Protein AF-A0A837I9V7-F1 (afdb_monomer_lite)

pLDDT: mean 83.53, std 9.56, range [58.81, 92.56]

Radius of gyration: 11.96 Å; chains: 1; bounding box: 31×20×27 Å

Sequence (86 aa):
MDCLEARDILNDLHCFTGNQKSIGNQTVLLDMEHVMVCADCKAWAKTELCPKVKAERDAGTLSEDVYMLHCMLHDSTLDPDCVAHS

Secondary structure (DSSP, 8-state):
--HHHHHHHHHHHTT-SSS-----HHHHHHHHHHHHH-HHHHHHIIIIIHHHHHHHHHTT-S-HHHHHHHHHHHHHHS-S--TTT-

Structure (mmCIF, N/CA/C/O backbone):
data_AF-A0A837I9V7-F1
#
_entry.id   AF-A0A837I9V7-F1
#
loop_
_atom_site.group_PDB
_atom_site.id
_atom_site.type_symbol
_atom_site.label_atom_id
_atom_site.label_alt_id
_atom_site.label_comp_id
_atom_site.label_asym_id
_atom_site.label_entity_id
_atom_site.label_seq_id
_atom_site.pdbx_PDB_ins_code
_atom_site.Cartn_x
_atom_site.Cartn_y
_atom_site.Cartn_z
_atom_site.occupancy
_atom_site.B_iso_or_equiv
_atom_site.auth_seq_id
_atom_site.auth_comp_id
_atom_s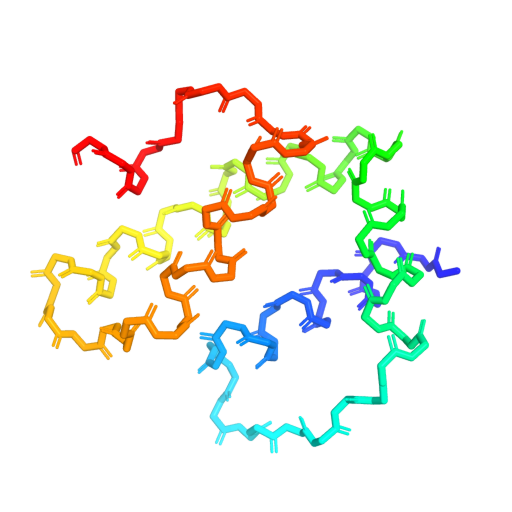ite.auth_asym_id
_atom_site.auth_atom_id
_atom_site.pdbx_PDB_model_num
ATOM 1 N N . MET A 1 1 ? 16.900 -1.446 -5.650 1.00 84.38 1 MET A N 1
ATOM 2 C CA . MET A 1 1 ? 15.763 -2.015 -4.918 1.00 84.38 1 MET A CA 1
ATOM 3 C C . MET A 1 1 ? 14.998 -2.907 -5.867 1.00 84.38 1 MET A C 1
ATOM 5 O O . MET A 1 1 ? 14.782 -2.499 -7.009 1.00 84.38 1 MET A O 1
ATOM 9 N N . ASP A 1 2 ? 14.683 -4.124 -5.439 1.00 91.75 2 ASP A N 1
ATOM 10 C CA . ASP A 1 2 ? 13.779 -5.005 -6.179 1.00 91.75 2 ASP A CA 1
ATOM 11 C C . ASP A 1 2 ? 12.323 -4.811 -5.723 1.00 91.75 2 ASP A C 1
ATOM 13 O O . ASP A 1 2 ? 12.047 -4.148 -4.723 1.00 91.75 2 ASP A O 1
ATOM 17 N N . CYS A 1 3 ? 11.373 -5.362 -6.480 1.00 92.56 3 CYS A N 1
ATOM 18 C CA . CYS A 1 3 ? 9.957 -5.161 -6.189 1.00 92.56 3 CYS A CA 1
ATOM 19 C C . CYS A 1 3 ? 9.493 -5.844 -4.899 1.00 92.56 3 CYS A C 1
ATOM 21 O O . CYS A 1 3 ? 8.477 -5.429 -4.358 1.00 92.56 3 CYS A O 1
ATOM 23 N N . LEU A 1 4 ? 10.162 -6.899 -4.425 1.00 92.06 4 LEU A N 1
ATOM 24 C CA . LEU A 1 4 ? 9.780 -7.551 -3.170 1.00 92.06 4 LEU A CA 1
ATOM 25 C C . LEU A 1 4 ? 10.190 -6.672 -1.990 1.00 92.06 4 LEU A C 1
ATOM 27 O O . LEU A 1 4 ? 9.360 -6.386 -1.135 1.00 92.06 4 LEU A O 1
ATOM 31 N N . GLU A 1 5 ? 11.421 -6.164 -2.015 1.00 91.56 5 GLU A N 1
ATOM 32 C CA . GLU A 1 5 ? 11.945 -5.225 -1.024 1.00 91.56 5 GLU A CA 1
ATOM 33 C C . GLU A 1 5 ? 11.074 -3.963 -0.927 1.00 91.56 5 GLU A C 1
ATOM 35 O O . GLU A 1 5 ? 10.689 -3.564 0.171 1.00 91.56 5 GLU A O 1
ATOM 40 N N . ALA A 1 6 ? 10.693 -3.381 -2.069 1.00 91.25 6 ALA A N 1
ATOM 41 C CA . ALA A 1 6 ? 9.828 -2.202 -2.109 1.00 91.25 6 ALA A CA 1
ATOM 42 C C . ALA A 1 6 ? 8.442 -2.457 -1.479 1.00 91.25 6 ALA A C 1
ATOM 44 O O . ALA A 1 6 ? 7.928 -1.698 -0.657 1.00 91.25 6 ALA A O 1
ATOM 45 N N . ARG A 1 7 ? 7.825 -3.594 -1.821 1.00 91.44 7 ARG A N 1
ATOM 46 C CA . ARG A 1 7 ? 6.517 -3.984 -1.269 1.00 91.44 7 ARG A CA 1
ATOM 47 C C . ARG A 1 7 ? 6.585 -4.212 0.236 1.00 91.44 7 ARG A C 1
ATOM 49 O O . ARG A 1 7 ? 5.650 -3.838 0.942 1.00 91.44 7 ARG A O 1
ATOM 56 N N . ASP A 1 8 ? 7.658 -4.821 0.724 1.00 90.38 8 ASP A N 1
ATOM 57 C CA . ASP A 1 8 ? 7.860 -5.041 2.155 1.00 90.38 8 ASP A CA 1
ATOM 58 C C . ASP A 1 8 ? 8.011 -3.707 2.897 1.00 90.38 8 ASP A C 1
ATOM 60 O O . ASP A 1 8 ? 7.329 -3.497 3.897 1.00 90.38 8 ASP A O 1
ATOM 64 N N . ILE A 1 9 ? 8.797 -2.767 2.359 1.00 89.94 9 ILE A N 1
ATOM 65 C CA . ILE A 1 9 ? 8.939 -1.411 2.914 1.00 89.94 9 ILE A CA 1
ATOM 66 C C . ILE A 1 9 ? 7.583 -0.704 2.988 1.00 89.94 9 ILE A C 1
ATOM 68 O O . ILE A 1 9 ? 7.236 -0.164 4.038 1.00 89.94 9 ILE A O 1
ATOM 72 N N . LEU A 1 10 ? 6.777 -0.749 1.922 1.00 88.31 10 LEU A N 1
ATOM 73 C CA . LEU A 1 10 ? 5.437 -0.164 1.941 1.00 88.31 10 LEU A CA 1
ATOM 74 C C . LEU A 1 10 ? 4.529 -0.817 2.992 1.00 88.31 10 LEU A C 1
ATOM 76 O O . LEU A 1 10 ? 3.823 -0.096 3.694 1.00 88.31 10 LEU A O 1
ATOM 80 N N . ASN A 1 11 ? 4.533 -2.145 3.140 1.00 89.50 11 ASN A N 1
ATOM 81 C CA . ASN A 1 11 ? 3.730 -2.803 4.180 1.00 89.50 11 ASN A CA 1
ATOM 82 C C . ASN A 1 11 ? 4.201 -2.436 5.597 1.00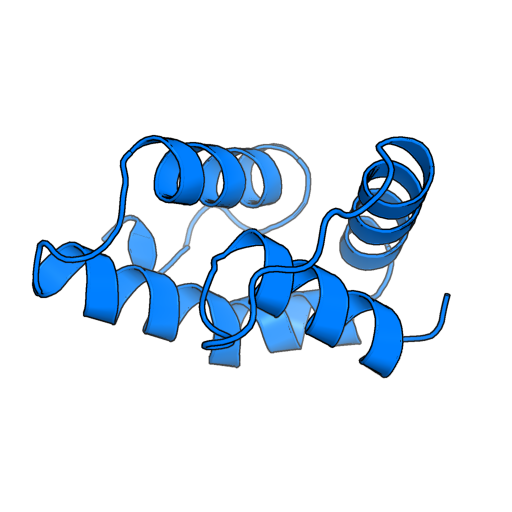 89.50 11 ASN A C 1
ATOM 84 O O . ASN A 1 11 ? 3.358 -2.214 6.468 1.00 89.50 11 ASN A O 1
ATOM 88 N N . ASP A 1 12 ? 5.515 -2.350 5.821 1.00 88.81 12 ASP A N 1
ATOM 89 C CA . ASP A 1 12 ? 6.107 -1.948 7.100 1.00 88.81 12 ASP A CA 1
ATOM 90 C C . ASP A 1 12 ? 5.712 -0.496 7.441 1.00 88.81 12 ASP A C 1
ATOM 92 O O . ASP A 1 12 ? 5.269 -0.216 8.557 1.00 88.81 12 ASP A O 1
ATOM 96 N N . LEU A 1 13 ? 5.794 0.419 6.465 1.00 85.81 13 LEU A N 1
ATOM 97 C CA . LEU A 1 13 ? 5.386 1.819 6.617 1.00 85.81 13 LEU A CA 1
ATOM 98 C C . LEU A 1 13 ? 3.885 1.972 6.900 1.00 85.81 13 LEU A C 1
ATOM 100 O O . LEU A 1 13 ? 3.491 2.807 7.713 1.00 85.81 13 LEU A O 1
ATOM 104 N N . HIS A 1 14 ? 3.046 1.140 6.277 1.00 86.38 14 HIS A N 1
ATOM 105 C CA . HIS A 1 14 ? 1.606 1.104 6.552 1.00 86.38 14 HIS A CA 1
ATOM 106 C C . HIS A 1 14 ? 1.254 0.316 7.821 1.00 86.38 14 HIS A C 1
ATOM 108 O O . HIS A 1 14 ? 0.080 0.143 8.136 1.00 86.38 14 HIS A O 1
ATOM 114 N N . CYS A 1 15 ? 2.260 -0.139 8.576 1.00 79.88 15 CYS A N 1
ATOM 115 C CA . CYS A 1 15 ? 2.095 -0.880 9.825 1.00 79.88 15 CYS A CA 1
ATOM 116 C C . CYS A 1 15 ? 1.317 -2.198 9.664 1.00 79.88 15 CYS A C 1
ATOM 118 O O . CYS A 1 15 ? 0.806 -2.742 10.640 1.00 79.88 15 CYS A O 1
ATOM 120 N N . PHE A 1 16 ? 1.239 -2.740 8.445 1.00 72.25 16 PHE A N 1
ATOM 121 C CA . PHE A 1 16 ? 0.548 -4.004 8.169 1.00 72.25 16 PHE A CA 1
ATOM 122 C C . PHE A 1 16 ? 1.351 -5.221 8.614 1.00 72.25 16 PHE A C 1
ATOM 124 O O . PHE A 1 16 ? 0.830 -6.333 8.703 1.00 72.25 16 PHE A O 1
ATOM 131 N N . THR A 1 17 ? 2.622 -5.021 8.935 1.00 63.97 17 THR A N 1
ATOM 132 C CA . THR A 1 17 ? 3.452 -6.019 9.590 1.00 63.97 17 THR A CA 1
ATOM 133 C C . THR A 1 17 ? 3.429 -5.778 11.097 1.00 63.97 17 THR A C 1
ATOM 135 O O . THR A 1 17 ? 3.803 -4.701 11.556 1.00 63.97 17 THR A O 1
ATOM 138 N N . GLY A 1 18 ? 3.078 -6.792 11.894 1.00 58.81 18 GLY A N 1
ATOM 139 C CA . GLY A 1 18 ? 3.052 -6.701 13.366 1.00 58.81 18 GLY A CA 1
ATOM 140 C C . GLY A 1 18 ? 4.401 -6.388 14.042 1.00 58.81 18 GLY A C 1
ATOM 141 O O . GLY A 1 18 ? 4.457 -6.277 15.261 1.00 58.81 18 GLY A O 1
ATOM 142 N N . ASN A 1 19 ? 5.474 -6.232 13.260 1.00 61.59 19 ASN A N 1
ATOM 143 C CA . ASN A 1 19 ? 6.796 -5.798 13.690 1.00 61.59 19 ASN A CA 1
ATOM 144 C C . ASN A 1 19 ? 7.168 -4.503 12.953 1.00 61.59 19 ASN A C 1
ATOM 146 O O . ASN A 1 19 ? 7.865 -4.559 11.942 1.00 61.59 19 ASN A O 1
ATOM 150 N N . GLN A 1 20 ? 6.723 -3.347 13.450 1.00 62.56 20 GLN A N 1
ATOM 151 C CA . GLN A 1 20 ? 7.192 -2.056 12.941 1.00 62.56 20 GLN A CA 1
ATOM 152 C C . GLN A 1 20 ? 8.721 -1.988 13.034 1.00 62.56 20 GLN A C 1
ATOM 154 O O . GLN A 1 20 ? 9.299 -2.043 14.123 1.00 62.56 20 GLN A O 1
ATOM 159 N N . LYS A 1 21 ? 9.383 -1.860 11.885 1.00 70.50 21 LYS A N 1
ATOM 160 C CA . LYS A 1 21 ? 10.816 -1.584 11.813 1.00 70.50 21 LYS A CA 1
ATOM 161 C C . LYS A 1 21 ? 11.030 -0.090 11.634 1.00 70.50 21 LYS A C 1
ATOM 163 O O . LYS A 1 21 ? 10.294 0.573 10.911 1.00 70.50 21 LYS A O 1
ATOM 168 N N . SER A 1 22 ? 12.077 0.434 12.264 1.00 77.44 22 SER A N 1
ATOM 169 C CA . SER A 1 22 ? 12.565 1.769 11.926 1.00 77.44 22 SER A CA 1
ATOM 170 C C . SER A 1 22 ? 13.210 1.710 10.541 1.00 77.44 22 SER A C 1
ATOM 172 O O . SER A 1 22 ? 14.218 1.024 10.358 1.00 77.44 22 SER A O 1
ATOM 174 N N . ILE A 1 23 ? 12.608 2.391 9.567 1.00 82.12 23 ILE A N 1
ATOM 175 C CA . ILE A 1 23 ? 13.113 2.492 8.195 1.00 82.12 23 ILE A CA 1
ATOM 176 C C . ILE A 1 23 ? 13.790 3.853 8.050 1.00 82.12 23 ILE A C 1
ATOM 178 O O . ILE A 1 23 ? 13.219 4.887 8.391 1.00 82.12 23 ILE A O 1
ATOM 182 N N . GLY A 1 24 ? 15.030 3.867 7.561 1.00 84.62 24 GLY A N 1
ATOM 183 C CA . GLY A 1 24 ? 15.756 5.116 7.340 1.00 84.62 24 GLY A CA 1
ATOM 184 C C . GLY A 1 24 ? 15.133 5.946 6.215 1.00 84.62 24 GLY A C 1
ATOM 185 O O . GLY A 1 24 ? 14.732 5.402 5.189 1.00 84.62 24 GLY A O 1
ATOM 186 N N . ASN A 1 25 ? 15.131 7.274 6.360 1.00 83.94 25 ASN A N 1
ATOM 187 C CA . ASN A 1 25 ? 14.535 8.197 5.382 1.00 83.94 25 ASN A CA 1
ATOM 188 C C . ASN A 1 25 ? 15.047 7.988 3.945 1.00 83.94 25 ASN A C 1
ATOM 190 O O . ASN A 1 25 ? 14.281 8.101 2.994 1.00 83.94 25 ASN A O 1
ATOM 194 N N . GLN A 1 26 ? 16.331 7.657 3.770 1.00 88.81 26 GLN A N 1
ATOM 195 C CA . GLN A 1 26 ? 16.900 7.386 2.446 1.00 88.81 26 GLN A CA 1
ATOM 196 C C . GLN A 1 26 ? 16.277 6.143 1.790 1.00 88.81 26 GLN A C 1
ATOM 198 O O . GLN A 1 26 ? 16.049 6.136 0.585 1.00 88.81 26 GLN A O 1
ATOM 203 N N . THR A 1 27 ? 15.979 5.109 2.576 1.00 88.44 27 THR A N 1
ATOM 204 C CA . THR A 1 27 ? 15.331 3.886 2.093 1.00 88.44 27 THR A CA 1
ATOM 205 C C . THR A 1 27 ? 13.893 4.162 1.666 1.00 88.44 27 THR A C 1
ATOM 207 O O . THR A 1 27 ? 13.487 3.684 0.614 1.00 88.44 27 THR A O 1
ATOM 210 N N . VAL A 1 28 ? 13.160 4.990 2.420 1.00 85.50 28 VAL A N 1
ATOM 211 C CA . VAL A 1 28 ? 11.797 5.420 2.055 1.00 85.50 28 VAL A CA 1
ATOM 212 C C . VAL A 1 28 ? 11.791 6.185 0.732 1.00 85.50 28 VAL A C 1
ATOM 214 O O . VAL A 1 28 ? 10.946 5.932 -0.119 1.00 85.50 28 VAL A O 1
ATOM 217 N N . LEU A 1 29 ? 12.749 7.093 0.526 1.00 85.19 29 LEU A N 1
ATOM 218 C CA . LEU A 1 29 ? 12.852 7.843 -0.729 1.00 85.19 29 LEU A CA 1
ATOM 219 C C . LEU A 1 29 ? 13.118 6.921 -1.926 1.00 85.19 29 LEU A C 1
ATOM 221 O O . LEU A 1 29 ? 12.441 7.041 -2.943 1.00 85.19 29 LEU A O 1
ATOM 225 N N . LEU A 1 30 ? 14.056 5.979 -1.792 1.00 88.62 30 LEU A N 1
ATOM 226 C CA . LEU A 1 30 ? 14.370 5.009 -2.847 1.00 88.62 30 LEU A CA 1
ATOM 227 C C . LEU A 1 30 ? 13.195 4.069 -3.151 1.00 88.62 30 LEU A C 1
ATOM 229 O O . LEU A 1 30 ? 12.986 3.708 -4.310 1.00 88.62 30 LEU A O 1
ATOM 233 N N . ASP A 1 31 ? 12.440 3.679 -2.124 1.00 89.94 31 ASP A N 1
ATOM 234 C CA . ASP A 1 31 ? 11.218 2.890 -2.270 1.00 89.94 31 ASP A CA 1
ATOM 235 C C . ASP A 1 31 ? 10.147 3.656 -3.044 1.00 89.94 31 ASP A C 1
ATOM 237 O O . ASP A 1 31 ? 9.674 3.186 -4.082 1.00 89.94 31 ASP A O 1
ATOM 241 N N . MET A 1 32 ? 9.846 4.886 -2.619 1.00 85.62 32 MET A N 1
ATOM 242 C CA . MET A 1 32 ? 8.897 5.740 -3.325 1.00 85.62 32 MET A CA 1
ATOM 243 C C . MET A 1 32 ? 9.314 5.942 -4.783 1.00 85.62 32 MET A C 1
ATOM 245 O O . MET A 1 32 ? 8.500 5.701 -5.671 1.00 85.62 32 MET A O 1
ATOM 249 N N . GLU A 1 33 ? 10.580 6.283 -5.053 1.00 87.94 33 GLU A N 1
ATOM 250 C CA . GLU A 1 33 ? 11.134 6.396 -6.411 1.00 87.94 33 GLU A CA 1
ATOM 251 C C . GLU A 1 33 ? 10.902 5.133 -7.248 1.00 87.94 33 GLU A C 1
ATOM 253 O O . GLU A 1 33 ? 10.450 5.221 -8.394 1.00 87.94 33 GLU A O 1
ATOM 258 N N . HIS A 1 34 ? 11.159 3.955 -6.675 1.00 89.81 34 HIS A N 1
ATOM 259 C CA . HIS A 1 34 ? 10.949 2.681 -7.353 1.00 89.81 34 HIS A CA 1
ATOM 260 C C . HIS A 1 34 ? 9.468 2.440 -7.670 1.00 89.81 34 HIS A C 1
ATOM 262 O O . HIS A 1 34 ? 9.127 2.078 -8.799 1.00 89.81 34 HIS A O 1
ATOM 268 N N . VAL A 1 35 ? 8.574 2.686 -6.711 1.00 86.62 35 VAL A N 1
ATOM 269 C CA . VAL A 1 35 ? 7.125 2.523 -6.887 1.00 86.62 35 VAL A CA 1
ATOM 270 C C . VAL A 1 35 ? 6.588 3.489 -7.952 1.00 86.62 35 VAL A C 1
ATOM 272 O O . VAL A 1 35 ? 5.709 3.104 -8.728 1.00 86.62 35 VAL A O 1
ATOM 275 N N . MET A 1 36 ? 7.161 4.696 -8.099 1.00 83.00 36 MET A N 1
ATOM 276 C CA . MET A 1 36 ? 6.736 5.642 -9.147 1.00 83.00 36 MET A CA 1
ATOM 277 C C . MET A 1 36 ? 7.044 5.172 -10.567 1.00 83.00 36 MET A C 1
ATOM 279 O O . MET A 1 36 ? 6.355 5.585 -11.503 1.00 83.00 36 MET A O 1
ATOM 283 N N . VAL A 1 37 ? 8.087 4.368 -10.766 1.00 85.75 37 VAL A N 1
ATOM 284 C CA . VAL A 1 37 ? 8.551 3.992 -12.113 1.00 85.75 37 VAL A CA 1
ATOM 285 C C . VAL A 1 37 ? 8.268 2.531 -12.451 1.00 85.75 37 VAL A C 1
ATOM 287 O O . VAL A 1 37 ? 8.189 2.179 -13.627 1.00 85.75 37 VAL A O 1
ATOM 290 N N . CYS A 1 38 ? 8.066 1.679 -11.445 1.00 90.50 38 CYS A N 1
ATOM 291 C CA . CYS A 1 38 ? 7.842 0.253 -11.627 1.00 90.50 38 CYS A CA 1
ATOM 292 C C . CYS A 1 38 ? 6.353 -0.081 -11.802 1.00 90.50 38 CYS A C 1
ATOM 294 O O . CYS A 1 38 ? 5.559 0.017 -10.864 1.00 90.50 38 CYS A O 1
ATOM 296 N N . ALA A 1 39 ? 5.974 -0.543 -12.998 1.00 89.00 39 ALA A N 1
ATOM 297 C CA . ALA A 1 39 ? 4.597 -0.931 -13.312 1.00 89.00 39 ALA A CA 1
ATOM 298 C C . ALA A 1 39 ? 4.062 -2.042 -12.387 1.00 89.00 39 ALA A C 1
ATOM 300 O O . ALA A 1 39 ? 2.911 -1.977 -11.957 1.00 89.00 39 ALA A O 1
ATOM 301 N N . ASP A 1 40 ? 4.905 -3.010 -12.018 1.00 91.00 40 ASP A N 1
ATOM 302 C CA . ASP A 1 40 ? 4.512 -4.128 -11.154 1.00 91.00 40 ASP A CA 1
ATOM 303 C C . ASP A 1 40 ? 4.247 -3.684 -9.712 1.00 91.00 40 ASP A C 1
ATOM 305 O O . ASP A 1 40 ? 3.356 -4.220 -9.051 1.00 91.00 40 ASP A O 1
ATOM 309 N N . CYS A 1 41 ? 5.002 -2.706 -9.205 1.00 90.50 41 CYS A N 1
ATOM 310 C CA . CYS A 1 41 ? 4.756 -2.130 -7.883 1.00 90.50 41 CYS A CA 1
ATOM 311 C C . CYS A 1 41 ? 3.486 -1.281 -7.882 1.00 90.50 41 CYS A C 1
ATOM 313 O O . CYS A 1 41 ? 2.717 -1.351 -6.927 1.00 90.50 41 CYS A O 1
ATOM 315 N N . LYS A 1 42 ? 3.205 -0.559 -8.974 1.00 87.69 42 LYS A N 1
ATOM 316 C CA . LYS A 1 42 ? 1.947 0.186 -9.118 1.00 87.69 42 LYS A CA 1
ATOM 317 C C . LYS A 1 42 ? 0.728 -0.719 -9.175 1.00 87.69 42 LYS A C 1
ATOM 319 O O . LYS A 1 42 ? -0.264 -0.457 -8.499 1.00 87.69 42 LYS A O 1
ATOM 324 N N . ALA A 1 43 ? 0.799 -1.775 -9.983 1.00 88.44 43 ALA A N 1
ATOM 325 C CA . ALA A 1 43 ? -0.269 -2.760 -10.085 1.00 88.44 43 ALA A CA 1
ATOM 326 C C . ALA A 1 43 ? -0.520 -3.410 -8.722 1.00 88.44 43 ALA A C 1
ATOM 328 O O . ALA A 1 43 ? -1.653 -3.412 -8.251 1.00 88.44 43 ALA A O 1
ATOM 329 N N . TRP A 1 44 ? 0.548 -3.851 -8.051 1.00 91.06 44 TRP A N 1
ATOM 330 C CA . TRP A 1 44 ? 0.464 -4.406 -6.705 1.00 91.06 44 TRP A CA 1
ATOM 331 C C . TRP A 1 44 ? -0.144 -3.423 -5.698 1.00 91.06 44 TRP A C 1
ATOM 333 O O . TRP A 1 44 ? -1.031 -3.804 -4.940 1.00 91.06 44 TRP A O 1
ATOM 343 N N . ALA A 1 45 ? 0.274 -2.153 -5.696 1.00 88.94 45 ALA A N 1
ATOM 344 C CA . ALA A 1 45 ? -0.268 -1.165 -4.770 1.00 88.94 45 ALA A CA 1
ATOM 345 C C . ALA A 1 45 ? -1.787 -1.020 -4.950 1.00 88.94 45 ALA A C 1
ATOM 347 O O . ALA A 1 45 ? -2.527 -1.019 -3.970 1.00 88.94 45 ALA A O 1
ATOM 348 N N . LYS A 1 46 ? -2.274 -1.000 -6.196 1.00 86.56 46 LYS A N 1
ATOM 349 C CA . LYS A 1 46 ? -3.714 -0.958 -6.491 1.00 86.56 46 LYS A CA 1
ATOM 350 C C . LYS A 1 46 ? -4.458 -2.222 -6.053 1.00 86.56 46 LYS A C 1
ATOM 352 O O . LYS A 1 46 ? -5.568 -2.113 -5.542 1.00 86.56 46 LYS A O 1
ATOM 357 N N . THR A 1 47 ? -3.884 -3.406 -6.268 1.00 89.56 47 THR A N 1
ATOM 358 C CA . THR A 1 47 ? -4.578 -4.683 -6.025 1.00 89.56 47 THR A CA 1
ATOM 359 C C . THR A 1 47 ? -4.470 -5.184 -4.590 1.00 89.56 47 THR A C 1
ATOM 361 O O . THR A 1 47 ? -5.349 -5.910 -4.146 1.00 89.56 47 THR A O 1
ATOM 364 N N . GLU A 1 48 ? -3.414 -4.814 -3.867 1.00 91.12 48 GLU A N 1
ATOM 365 C CA . GLU A 1 48 ? -3.092 -5.369 -2.547 1.00 91.12 48 GLU A CA 1
ATOM 366 C C . GLU A 1 48 ? -3.031 -4.291 -1.462 1.00 91.12 48 GLU A C 1
ATOM 368 O O . GLU A 1 48 ? -3.617 -4.463 -0.396 1.00 91.12 48 GLU A O 1
ATOM 373 N N . LEU A 1 49 ? -2.347 -3.169 -1.709 1.00 90.06 49 LEU A N 1
ATOM 374 C CA . LEU A 1 49 ? -2.160 -2.132 -0.689 1.00 90.06 49 LEU A CA 1
ATOM 375 C C . LEU A 1 49 ? -3.439 -1.312 -0.472 1.00 90.06 49 LEU A C 1
ATOM 377 O O . LEU A 1 49 ? -3.904 -1.194 0.660 1.00 90.06 49 LEU A O 1
ATOM 381 N N . CYS A 1 50 ? -4.034 -0.784 -1.545 1.00 90.62 50 CYS A N 1
ATOM 382 C CA . CYS A 1 50 ? -5.228 0.064 -1.467 1.00 90.62 50 CYS A CA 1
ATOM 383 C C . CYS A 1 50 ? -6.413 -0.645 -0.779 1.00 90.62 50 CYS A C 1
ATOM 385 O O . CYS A 1 50 ? -7.035 -0.035 0.093 1.00 90.62 50 CYS A O 1
ATOM 387 N N . PRO A 1 51 ? -6.726 -1.927 -1.074 1.00 91.50 51 PRO A N 1
ATOM 388 C CA . PRO A 1 51 ? -7.791 -2.639 -0.368 1.0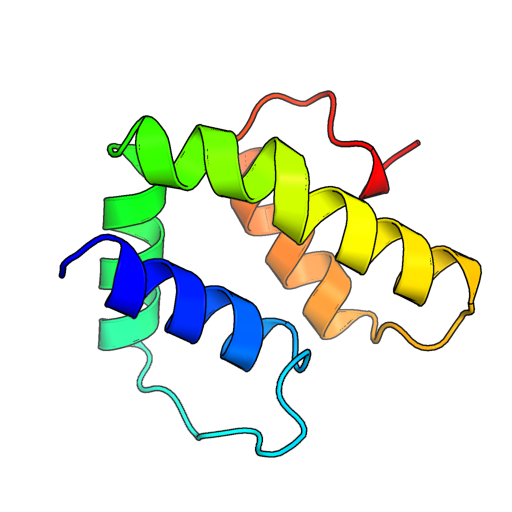0 91.50 51 PRO A CA 1
ATOM 389 C C . PRO A 1 51 ? -7.509 -2.848 1.124 1.00 91.50 51 PRO A C 1
ATOM 391 O O . PRO A 1 51 ? -8.440 -2.764 1.921 1.00 91.50 51 PRO A O 1
ATOM 394 N N . LYS A 1 52 ? -6.248 -3.077 1.525 1.00 91.56 52 LYS A N 1
ATOM 395 C CA . LYS A 1 52 ? -5.872 -3.174 2.948 1.00 91.56 52 LYS A CA 1
ATOM 396 C C . LYS A 1 52 ? -6.074 -1.845 3.665 1.00 91.56 52 LYS A C 1
ATOM 398 O O . LYS A 1 52 ? -6.699 -1.816 4.718 1.00 91.56 52 LYS A O 1
ATOM 403 N N . VAL A 1 53 ? -5.609 -0.746 3.064 1.00 91.44 53 VAL A N 1
ATOM 404 C CA . VAL A 1 53 ? -5.813 0.605 3.611 1.00 91.44 53 VAL A CA 1
ATOM 405 C C . VAL A 1 53 ? -7.305 0.894 3.759 1.00 91.44 53 VAL A C 1
ATOM 407 O O . VAL A 1 53 ? -7.725 1.366 4.812 1.00 91.44 53 VAL A O 1
ATOM 410 N N . LYS A 1 54 ? -8.123 0.552 2.750 1.00 91.00 54 LYS A N 1
ATOM 411 C CA . LYS A 1 54 ? -9.581 0.681 2.842 1.00 91.00 54 LYS A CA 1
ATOM 412 C C . LYS A 1 54 ? -10.147 -0.128 4.010 1.00 91.00 54 LYS A C 1
ATOM 414 O O . LYS A 1 54 ? -10.904 0.422 4.798 1.00 91.00 54 LYS A O 1
ATOM 419 N N . ALA A 1 55 ? -9.790 -1.406 4.124 1.00 91.81 55 ALA A N 1
ATOM 420 C CA . ALA A 1 55 ? -10.320 -2.285 5.162 1.00 91.81 55 ALA A CA 1
ATOM 421 C C . ALA A 1 55 ? -10.018 -1.760 6.576 1.00 91.81 55 ALA A C 1
ATOM 423 O O . ALA A 1 55 ? -10.919 -1.699 7.408 1.00 91.81 55 ALA A O 1
ATOM 424 N N . GLU A 1 56 ? -8.784 -1.321 6.828 1.00 90.88 56 GLU A N 1
ATOM 425 C CA . GLU A 1 56 ? -8.380 -0.751 8.120 1.00 90.88 56 GLU A CA 1
ATOM 426 C C . GLU A 1 56 ? -9.012 0.631 8.370 1.00 90.88 56 GLU A C 1
ATOM 428 O O . GLU A 1 56 ? -9.371 0.967 9.500 1.00 90.88 56 GLU A O 1
ATOM 433 N N . ARG A 1 57 ? -9.198 1.445 7.320 1.00 89.50 57 ARG A N 1
ATOM 434 C CA . ARG A 1 57 ? -9.911 2.729 7.413 1.00 89.50 57 ARG A CA 1
ATOM 435 C C . ARG A 1 57 ? -11.381 2.516 7.773 1.00 89.50 57 ARG A C 1
ATOM 437 O O . ARG A 1 57 ? -11.875 3.152 8.699 1.00 89.50 57 ARG A O 1
ATOM 444 N N . ASP A 1 58 ? -12.057 1.611 7.071 1.00 91.12 58 ASP A N 1
ATOM 445 C CA . ASP A 1 58 ? -13.463 1.265 7.297 1.00 91.12 58 ASP A CA 1
ATOM 446 C C . ASP A 1 58 ? -13.659 0.624 8.688 1.00 91.12 58 ASP A C 1
ATOM 448 O O . ASP A 1 58 ? -14.692 0.831 9.327 1.00 91.12 58 ASP A O 1
ATOM 452 N N . ALA A 1 59 ? -12.656 -0.107 9.191 1.00 91.31 59 ALA A N 1
ATOM 453 C CA . ALA A 1 59 ? -12.632 -0.668 10.544 1.00 91.31 59 ALA A CA 1
ATOM 454 C C . ALA A 1 59 ? -12.280 0.356 11.645 1.00 91.31 59 ALA A C 1
ATOM 456 O O . ALA A 1 59 ? -12.418 0.046 12.830 1.00 91.31 59 ALA A O 1
ATOM 457 N N . GLY A 1 60 ? -11.837 1.565 11.282 1.00 89.00 60 GLY A N 1
ATOM 458 C CA . GLY A 1 60 ? -11.412 2.603 12.227 1.00 89.00 60 GLY A CA 1
ATOM 459 C C . GLY A 1 60 ? -10.100 2.292 12.958 1.00 89.00 60 GLY A C 1
ATOM 460 O O . GLY A 1 60 ? -9.834 2.870 14.010 1.00 89.00 60 GLY A O 1
ATOM 461 N N . THR A 1 61 ? -9.298 1.366 12.432 1.00 89.06 61 THR A N 1
ATOM 462 C CA . THR A 1 61 ? -8.019 0.911 13.004 1.00 89.06 61 THR A CA 1
ATOM 463 C C . THR A 1 61 ? -6.808 1.570 12.345 1.00 89.06 61 THR A C 1
ATOM 465 O O . THR A 1 61 ? -5.713 1.545 12.908 1.00 89.06 61 THR A O 1
ATOM 468 N N . LEU A 1 62 ? -6.995 2.202 11.183 1.00 87.25 62 LEU A N 1
ATOM 469 C CA . LEU A 1 62 ? -5.950 2.944 10.485 1.00 87.25 62 LEU A CA 1
ATOM 470 C C . LEU A 1 62 ? -5.660 4.287 11.173 1.00 87.25 62 LEU A C 1
ATOM 472 O O . LEU A 1 62 ? -6.570 5.087 11.393 1.00 87.25 62 LEU A O 1
ATOM 476 N N . SER A 1 63 ? -4.388 4.569 11.465 1.00 87.75 63 SER A N 1
ATOM 477 C CA . SER A 1 63 ? -3.986 5.884 11.972 1.00 87.75 63 SER A CA 1
ATOM 478 C C . SER A 1 63 ? -4.012 6.949 10.871 1.00 87.75 63 SER A C 1
ATOM 480 O O . SER A 1 63 ? -3.802 6.661 9.690 1.00 87.75 63 SER A O 1
ATOM 482 N N . GLU A 1 64 ? -4.233 8.203 11.269 1.00 86.88 64 GLU A N 1
ATOM 483 C CA . GLU A 1 64 ? -4.234 9.347 10.350 1.00 86.88 64 GLU A CA 1
ATOM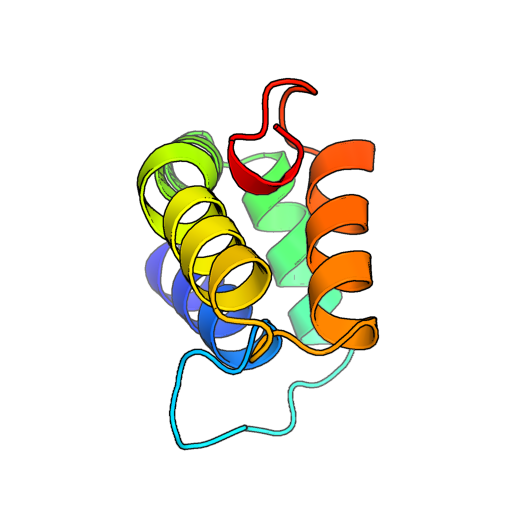 484 C C . GLU A 1 64 ? -2.882 9.514 9.644 1.00 86.88 64 GLU A C 1
ATOM 486 O O . GLU A 1 64 ? -2.847 9.728 8.435 1.00 86.88 64 GLU A O 1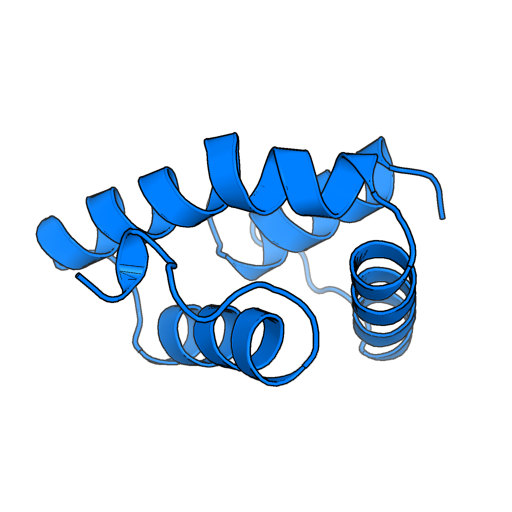
ATOM 491 N N . ASP A 1 65 ? -1.773 9.309 10.360 1.00 85.38 65 ASP A N 1
ATOM 492 C CA . ASP A 1 65 ? -0.423 9.380 9.791 1.00 85.38 65 ASP A CA 1
ATOM 493 C C . ASP A 1 65 ? -0.201 8.343 8.679 1.00 85.38 65 ASP A C 1
ATOM 495 O O . ASP A 1 65 ? 0.356 8.663 7.627 1.00 85.38 65 ASP A O 1
ATOM 499 N N . VAL A 1 66 ? -0.677 7.106 8.874 1.00 85.50 66 VAL A N 1
ATOM 500 C CA . VAL A 1 66 ? -0.580 6.053 7.851 1.00 85.50 66 VAL A CA 1
ATOM 501 C C . VAL A 1 66 ? -1.477 6.377 6.658 1.00 85.50 66 VAL A C 1
ATOM 503 O O . VAL A 1 66 ? -1.076 6.175 5.511 1.00 85.50 66 VAL A O 1
ATOM 506 N N . TYR A 1 67 ? -2.674 6.915 6.901 1.00 87.50 67 TYR A N 1
ATOM 507 C CA . TYR A 1 67 ? -3.562 7.341 5.824 1.00 87.50 67 TYR A CA 1
ATOM 508 C C . TYR A 1 67 ? -2.959 8.490 5.005 1.00 87.50 67 TYR A C 1
ATOM 510 O O . TYR A 1 67 ? -2.984 8.446 3.778 1.00 87.50 67 TYR A O 1
ATOM 518 N N . MET A 1 68 ? -2.347 9.485 5.653 1.00 86.75 68 MET A N 1
ATOM 519 C CA . MET A 1 68 ? -1.647 10.568 4.958 1.00 86.75 68 MET A CA 1
ATOM 520 C C . MET A 1 68 ? -0.487 10.047 4.111 1.00 86.75 68 MET A C 1
ATOM 522 O O . MET A 1 68 ? -0.341 10.464 2.963 1.00 86.75 68 MET A O 1
ATOM 526 N N . LEU A 1 69 ? 0.307 9.109 4.637 1.00 84.25 69 LEU A N 1
ATOM 527 C CA . LEU A 1 69 ? 1.383 8.482 3.873 1.00 84.25 69 LEU A CA 1
ATOM 528 C C . LEU A 1 69 ? 0.847 7.780 2.617 1.00 84.25 69 LEU A C 1
ATOM 530 O O . LEU A 1 69 ? 1.421 7.919 1.535 1.00 84.25 69 LEU A O 1
ATOM 534 N N . HIS A 1 70 ? -0.269 7.062 2.753 1.00 88.00 70 HIS A N 1
ATOM 535 C CA . HIS A 1 70 ? -0.941 6.429 1.626 1.00 88.00 70 HIS A CA 1
ATOM 536 C C . HIS A 1 70 ? -1.384 7.463 0.579 1.00 88.00 70 HIS A C 1
ATOM 538 O O . HIS A 1 70 ? -1.081 7.309 -0.604 1.00 88.00 70 HIS A O 1
ATOM 544 N N . CYS A 1 71 ? -2.025 8.557 1.001 1.00 85.62 71 CYS A N 1
ATOM 545 C CA . CYS A 1 71 ? -2.437 9.642 0.107 1.00 85.62 71 CYS A CA 1
ATOM 546 C C . CYS A 1 71 ? -1.248 10.262 -0.641 1.00 85.62 71 CYS A C 1
ATOM 548 O O . CYS A 1 71 ? -1.334 10.482 -1.847 1.00 85.62 71 CYS A O 1
ATOM 550 N N . MET A 1 72 ? -0.114 10.483 0.035 1.00 83.56 72 MET A N 1
ATOM 551 C CA . MET A 1 72 ? 1.095 11.031 -0.595 1.00 83.56 72 MET A CA 1
ATOM 552 C C . MET A 1 72 ? 1.630 10.136 -1.716 1.00 83.56 72 MET A C 1
ATOM 554 O O . MET A 1 72 ? 2.123 10.648 -2.724 1.00 83.56 72 MET A O 1
ATOM 558 N N . LEU A 1 73 ? 1.512 8.811 -1.573 1.00 82.75 73 LEU A N 1
ATOM 559 C CA . LEU A 1 73 ? 1.856 7.872 -2.637 1.00 82.75 73 LEU A CA 1
ATOM 560 C C . LEU A 1 73 ? 0.954 8.096 -3.861 1.00 82.75 73 LEU A C 1
ATOM 562 O O . LEU A 1 73 ? 1.444 8.161 -4.985 1.00 82.75 73 LEU A O 1
ATOM 566 N N . HIS A 1 74 ? -0.349 8.289 -3.662 1.00 80.75 74 HIS A N 1
ATOM 567 C CA . HIS A 1 74 ? -1.290 8.554 -4.752 1.00 80.75 74 HIS A CA 1
ATOM 568 C C . HIS A 1 74 ? -1.078 9.910 -5.430 1.00 80.75 74 HIS A C 1
ATOM 570 O O . HIS A 1 74 ? -0.955 9.949 -6.653 1.00 80.75 74 HIS A O 1
ATOM 576 N N . ASP A 1 75 ? -0.901 10.987 -4.663 1.00 71.25 75 ASP A N 1
ATOM 577 C CA . ASP A 1 75 ? -0.668 12.338 -5.201 1.00 71.25 75 ASP A CA 1
ATOM 578 C C . ASP A 1 75 ? 0.552 12.415 -6.131 1.00 71.25 75 ASP A C 1
ATOM 580 O O . ASP A 1 75 ? 0.603 13.238 -7.047 1.00 71.25 75 ASP A O 1
ATOM 584 N N . SER A 1 76 ? 1.545 11.552 -5.903 1.00 61.72 76 SER A N 1
ATOM 585 C CA . SER A 1 76 ? 2.811 11.556 -6.635 1.00 61.72 76 SER A CA 1
ATOM 586 C C . SER A 1 76 ? 2.957 10.429 -7.667 1.00 61.72 76 SER A C 1
ATOM 588 O O . SER A 1 76 ? 3.795 10.553 -8.563 1.00 61.72 76 SER A O 1
ATOM 590 N N . THR A 1 77 ? 2.183 9.331 -7.589 1.00 61.09 77 THR A N 1
ATOM 591 C CA . THR A 1 77 ? 2.520 8.102 -8.349 1.00 61.09 77 THR A CA 1
ATOM 592 C C . THR A 1 77 ? 1.380 7.214 -8.837 1.00 61.09 77 THR A C 1
ATOM 594 O O . THR A 1 77 ? 1.582 6.473 -9.813 1.00 61.09 77 THR A O 1
ATOM 597 N N . LEU A 1 78 ? 0.215 7.244 -8.189 1.00 59.44 78 LEU A N 1
ATOM 598 C CA . LEU A 1 78 ? -0.871 6.293 -8.419 1.00 59.44 78 LEU A CA 1
ATOM 599 C C . LEU A 1 78 ? -2.165 7.048 -8.715 1.00 59.44 78 LEU A C 1
ATOM 601 O O . LEU A 1 78 ? -2.603 7.855 -7.910 1.00 59.44 78 LEU A O 1
ATOM 605 N N . ASP A 1 79 ? -2.751 6.729 -9.870 1.00 62.34 79 ASP A N 1
ATOM 606 C CA . ASP A 1 79 ? -4.129 7.012 -10.308 1.00 62.34 79 ASP A CA 1
ATOM 607 C C . ASP A 1 79 ? -5.080 7.509 -9.191 1.00 62.34 79 ASP A C 1
ATOM 609 O O . ASP A 1 79 ? -5.160 6.849 -8.147 1.00 62.34 79 ASP A O 1
ATOM 613 N N . PRO A 1 80 ? -5.852 8.592 -9.407 1.00 61.31 80 PRO A N 1
ATOM 614 C CA . PRO A 1 80 ? -6.771 9.143 -8.403 1.00 61.31 80 PRO A CA 1
ATOM 615 C C . PRO A 1 80 ? -7.865 8.165 -7.935 1.00 61.31 80 PRO A C 1
ATOM 617 O O . PRO A 1 80 ? -8.458 8.377 -6.877 1.00 61.31 80 PRO A O 1
ATOM 620 N N . ASP A 1 81 ? -8.096 7.072 -8.667 1.00 65.31 81 ASP A N 1
ATOM 621 C CA . ASP A 1 81 ? -9.120 6.053 -8.400 1.00 65.31 81 ASP A CA 1
ATOM 622 C C . ASP A 1 81 ? -8.699 5.022 -7.327 1.00 65.31 81 ASP A C 1
ATOM 624 O O . ASP A 1 81 ? -8.879 3.809 -7.481 1.00 65.31 81 ASP A O 1
ATOM 628 N N . CYS A 1 82 ? -8.105 5.479 -6.224 1.00 79.69 82 CYS A N 1
ATOM 629 C CA . CYS A 1 82 ? -7.786 4.604 -5.099 1.00 79.69 82 CYS A CA 1
ATOM 630 C C . CYS A 1 82 ? -9.059 4.159 -4.367 1.00 79.69 82 CYS A C 1
ATOM 632 O O . CYS A 1 82 ? -9.803 4.990 -3.846 1.00 79.69 82 CYS A O 1
ATOM 634 N N . VAL A 1 83 ? -9.265 2.844 -4.220 1.00 79.12 83 VAL A N 1
ATOM 635 C CA . VAL A 1 83 ? -10.398 2.307 -3.440 1.00 79.12 83 VAL A CA 1
ATOM 636 C C . VAL A 1 83 ? -10.376 2.754 -1.975 1.00 79.12 83 VAL A C 1
ATOM 638 O O . VAL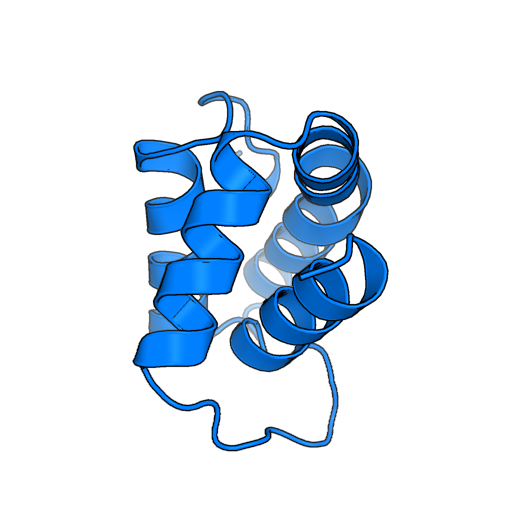 A 1 83 ? -11.425 2.843 -1.347 1.00 79.12 83 VAL A O 1
ATOM 641 N N . ALA A 1 84 ? -9.209 3.083 -1.415 1.00 70.88 84 ALA A N 1
ATOM 642 C CA . ALA A 1 84 ? -9.118 3.608 -0.054 1.00 70.88 84 ALA A CA 1
ATOM 643 C C . ALA A 1 84 ? -9.710 5.018 0.089 1.00 70.88 84 ALA A C 1
ATOM 645 O O . ALA A 1 84 ? -10.013 5.420 1.211 1.00 70.88 84 ALA A O 1
ATOM 646 N N . HIS A 1 85 ? -9.885 5.762 -1.011 1.00 74.44 85 HIS A N 1
ATOM 647 C CA . HIS A 1 85 ? -10.470 7.106 -1.011 1.00 74.44 85 HIS A CA 1
ATOM 648 C C . HIS A 1 85 ? -12.000 7.096 -1.175 1.00 74.44 85 HIS A C 1
ATOM 650 O O . HIS A 1 85 ? -12.640 8.077 -0.793 1.00 74.44 85 HIS A O 1
ATOM 656 N N . SER A 1 86 ? -12.572 6.005 -1.702 1.00 65.12 86 SER A N 1
ATOM 657 C CA . SER A 1 86 ? -14.014 5.819 -1.953 1.00 65.12 86 SER A CA 1
ATOM 658 C C . SER A 1 86 ? -14.826 5.311 -0.765 1.00 65.12 86 SER A C 1
ATOM 660 O O . SER A 1 86 ? -14.324 4.429 -0.021 1.00 65.12 86 SER A O 1
#

Foldseek 3Di:
DDLVLLVVVLCLLQVVDVDNDDDDPVSVVVSLVCCQPDPVSQVCCQPPVLVVLLVCVVVVNGDPSSVVVNVVSCVRHHDPPRPSVD